Protein AF-E6TVF2-F1 (afdb_monomer)

Mean predicted aligned error: 10.97 Å

Secondary structure (DSSP, 8-state):
-PPPHHHHHHHHHIIIIITTGGGSSHHHHHHHHHHHHHHHHS--HHHHHHHHHHHIIIIIIIIIIHHHHHHHHHHHHHHHTT------HHHHHHHHHHTHHHHTTS-HHHHHHHHHHHHHHHT--SHHHHHHHHHHHHHHHHHHHHHHHHHHHHH--

Sequence (157 aa):
MTYTLTDIILLSLISNELIPQFFSGLLGSLLTIIITFFIYRSNKKEVRKEFIYSLIMNELYPKVYKPIIEEYQLYIDKSHSGVEYTINISALEKTISSNKAIIKFSSGLIESRINTLYSLCKTIDDNSDYNKKMKKILFELKSIQEEVTKQFKELSV

Foldseek 3Di:
DDDDPVNVVVVVVVPDPPLVVLLPDPNSVVVLVVVLVVQVVDPDPVSNVVSLVSLVVRPCVVQALVVLLVLLVVCVVCVVVVHDDDRPLVSLLCSCVVRVVSLVSDDPQLSVLSVVLNVLSVPDPDPVSCVVCVVVNSVSSVSNNVVSVVVVVVVVD

Organism: Evansella cellulosilytica (strain ATCC 21833 / DSM 2522 / FERM P-1141 / JCM 9156 / N-4) (NCBI:txid649639)

Solvent-accessible surface area (backbone atoms only — not comparable to full-atom values): 8971 Å² total; per-residue (Å²): 137,83,79,51,73,66,57,54,53,51,50,56,50,52,73,76,72,42,70,82,66,47,76,72,58,83,70,21,59,60,50,45,54,54,49,48,53,53,41,69,68,43,89,52,68,63,64,41,49,54,49,51,50,49,44,39,65,74,42,44,33,69,63,43,50,44,60,51,39,50,53,47,48,51,43,51,56,31,51,76,70,74,38,91,68,80,77,63,47,68,62,53,36,50,39,50,67,78,40,54,78,64,44,75,72,46,55,72,66,50,35,52,39,53,53,50,41,40,55,55,40,74,68,49,89,49,72,72,51,38,65,74,43,43,69,58,48,54,48,35,42,51,51,41,47,53,50,53,52,49,51,52,55,67,72,73,111

pLDDT: mean 78.36, std 20.38, range [34.16, 98.31]

Structure (mmCIF, N/CA/C/O backbone):
data_AF-E6TVF2-F1
#
_entry.id   AF-E6TVF2-F1
#
loop_
_atom_site.group_PDB
_atom_site.id
_atom_site.type_symbol
_atom_site.label_atom_id
_atom_site.label_alt_id
_atom_site.label_comp_id
_atom_site.label_asym_id
_atom_site.label_entity_id
_atom_site.label_seq_id
_atom_site.pdbx_PDB_ins_code
_atom_site.Cartn_x
_atom_site.Cartn_y
_atom_site.Cartn_z
_atom_site.occupancy
_atom_site.B_iso_or_equiv
_atom_site.auth_seq_id
_atom_site.auth_comp_id
_atom_site.auth_asym_id
_atom_site.auth_atom_id
_atom_site.pdbx_PDB_model_num
ATOM 1 N N . MET A 1 1 ? -31.068 8.026 27.084 1.00 38.34 1 MET A N 1
ATOM 2 C CA . MET A 1 1 ? -30.943 7.171 25.886 1.00 38.34 1 MET A CA 1
ATOM 3 C C . MET A 1 1 ? -30.997 5.733 26.386 1.00 38.34 1 MET A C 1
ATOM 5 O O . MET A 1 1 ? -30.051 5.299 27.028 1.00 38.34 1 MET A O 1
ATOM 9 N N . THR A 1 2 ? -32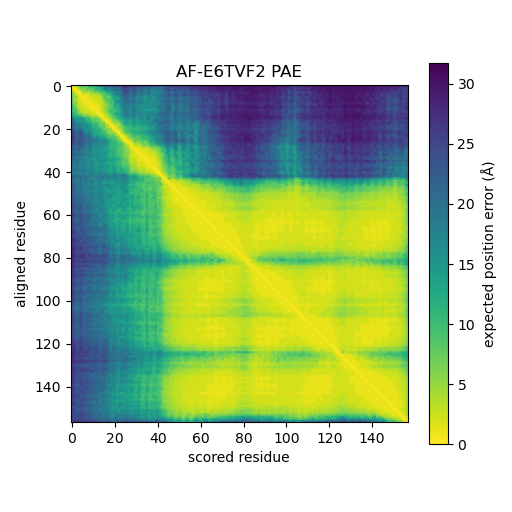.150 5.076 26.272 1.00 34.16 2 THR A N 1
ATOM 10 C CA . THR A 1 2 ? -32.386 3.718 26.787 1.00 34.16 2 THR A CA 1
ATOM 11 C C . THR A 1 2 ? -32.040 2.709 25.699 1.00 34.16 2 THR A C 1
ATOM 13 O O . THR A 1 2 ? -32.611 2.749 24.614 1.00 34.16 2 THR A O 1
ATOM 16 N N . TYR A 1 3 ? -31.064 1.848 25.975 1.00 36.22 3 TYR A N 1
ATOM 17 C CA . TYR A 1 3 ? -30.690 0.751 25.087 1.00 36.22 3 TYR A CA 1
ATOM 18 C C . TYR A 1 3 ? -31.742 -0.353 25.178 1.00 36.22 3 TYR A C 1
ATOM 20 O O . TYR A 1 3 ? -32.240 -0.651 26.265 1.00 36.22 3 TYR A O 1
ATOM 28 N N . THR A 1 4 ? -32.097 -0.939 24.039 1.00 44.22 4 THR A N 1
ATOM 29 C CA . THR A 1 4 ? -33.025 -2.070 23.996 1.00 44.22 4 THR A CA 1
ATOM 30 C C . THR A 1 4 ? -32.315 -3.338 24.475 1.00 44.22 4 THR A C 1
ATOM 32 O O . THR A 1 4 ? -31.097 -3.464 24.359 1.00 44.22 4 THR A O 1
ATOM 35 N N . LEU A 1 5 ? -33.060 -4.303 25.018 1.00 34.56 5 LEU A N 1
ATOM 36 C CA . LEU A 1 5 ? -32.505 -5.587 25.470 1.00 34.56 5 LEU A CA 1
ATOM 37 C C . LEU A 1 5 ? -31.754 -6.313 24.333 1.00 34.56 5 LEU A C 1
ATOM 39 O O . LEU A 1 5 ? -30.737 -6.960 24.560 1.00 34.56 5 LEU A O 1
ATOM 43 N N . THR A 1 6 ? -32.208 -6.115 23.095 1.00 43.81 6 THR A N 1
ATOM 44 C CA . THR A 1 6 ? -31.540 -6.538 21.860 1.00 43.81 6 THR A CA 1
ATOM 45 C C . THR A 1 6 ? -30.172 -5.890 21.656 1.00 43.81 6 THR A C 1
ATOM 47 O O . THR A 1 6 ? -29.243 -6.589 21.267 1.00 43.81 6 THR A O 1
ATOM 50 N N . ASP A 1 7 ? -30.001 -4.604 21.979 1.00 39.53 7 ASP A N 1
ATOM 51 C CA . ASP A 1 7 ? -28.695 -3.933 21.895 1.00 39.53 7 ASP A CA 1
ATOM 52 C C . ASP A 1 7 ? -27.703 -4.525 22.904 1.00 39.53 7 ASP A C 1
ATOM 54 O O . ASP A 1 7 ? -26.525 -4.695 22.596 1.00 39.53 7 ASP A O 1
ATOM 58 N N . ILE A 1 8 ? -28.183 -4.877 24.102 1.00 43.41 8 ILE A N 1
ATOM 59 C CA . ILE A 1 8 ? -27.369 -5.451 25.183 1.00 43.41 8 ILE A CA 1
ATOM 60 C C . ILE A 1 8 ? -26.929 -6.881 24.840 1.00 43.41 8 ILE A C 1
ATOM 62 O O . ILE A 1 8 ? -25.759 -7.211 25.017 1.00 43.41 8 ILE A O 1
ATOM 66 N N . ILE A 1 9 ? -27.835 -7.701 24.299 1.00 44.50 9 ILE A N 1
ATOM 67 C CA . ILE A 1 9 ? -27.542 -9.079 23.868 1.00 44.50 9 ILE A CA 1
ATOM 68 C C . ILE A 1 9 ? -26.587 -9.084 22.663 1.00 44.50 9 ILE A C 1
ATOM 70 O O . ILE A 1 9 ? -25.658 -9.888 22.603 1.00 44.50 9 ILE A O 1
ATOM 74 N N . LEU A 1 10 ? -26.760 -8.151 21.722 1.00 47.16 10 LEU A N 1
ATOM 75 C CA . LEU A 1 10 ? -25.859 -8.002 20.579 1.00 47.16 10 LEU A CA 1
ATOM 76 C C . LEU A 1 10 ? -24.455 -7.566 21.029 1.00 47.16 10 LEU A C 1
ATOM 78 O O . LEU A 1 10 ? -23.457 -8.106 20.559 1.00 47.16 10 LEU A O 1
ATOM 82 N N . LEU A 1 11 ? -24.369 -6.638 21.988 1.00 42.75 11 LEU A N 1
ATOM 83 C CA . LEU A 1 11 ? -23.107 -6.202 22.592 1.00 42.75 11 LEU A CA 1
ATOM 84 C C . LEU A 1 11 ? -22.407 -7.322 23.375 1.00 42.75 11 LEU A C 1
ATOM 86 O O . LEU A 1 11 ? -21.183 -7.411 23.296 1.00 42.75 11 LEU A O 1
ATOM 90 N N . SER A 1 12 ? -23.148 -8.179 24.090 1.00 43.97 12 SER A N 1
ATOM 91 C CA . SER A 1 12 ? -22.564 -9.312 24.824 1.00 43.97 12 SER A CA 1
ATOM 92 C C . SER A 1 12 ? -22.089 -10.434 23.901 1.00 43.97 12 SER A C 1
ATOM 94 O O . SER A 1 12 ? -21.109 -11.104 24.208 1.00 43.97 12 SER A O 1
ATOM 96 N N . LEU A 1 13 ? -22.756 -10.626 22.757 1.00 45.47 13 LEU A N 1
ATOM 97 C CA . LEU A 1 13 ? -22.314 -11.557 21.716 1.00 45.47 13 LEU A CA 1
ATOM 98 C C . LEU A 1 13 ? -21.018 -11.066 21.050 1.00 45.47 13 LEU A C 1
ATOM 100 O O . LEU A 1 13 ? -20.098 -11.849 20.837 1.00 45.47 13 LEU A O 1
ATOM 104 N N . ILE A 1 14 ? -20.905 -9.762 20.784 1.00 50.25 14 ILE A N 1
ATOM 105 C CA . ILE A 1 14 ? -19.708 -9.167 20.170 1.00 50.25 14 ILE A CA 1
ATOM 106 C C . ILE A 1 14 ? -18.497 -9.200 21.119 1.00 50.25 14 ILE A C 1
ATOM 108 O O . ILE A 1 14 ? -17.378 -9.376 20.647 1.00 50.25 14 ILE A O 1
ATOM 112 N N . SER A 1 15 ? -18.683 -9.041 22.435 1.00 48.09 15 SER A N 1
ATOM 113 C CA . SER A 1 15 ? -17.561 -8.771 23.345 1.00 48.09 15 SER A CA 1
ATOM 114 C C . SER A 1 15 ? -16.737 -9.982 23.780 1.00 48.09 15 SER A C 1
ATOM 116 O O . SER A 1 15 ? -15.588 -9.777 24.151 1.00 48.09 15 SER A O 1
ATOM 118 N N . ASN A 1 16 ? -17.273 -11.210 23.760 1.00 43.09 16 ASN A N 1
ATOM 119 C CA . ASN A 1 16 ? -16.591 -12.327 24.437 1.00 43.09 16 ASN A CA 1
ATOM 120 C C . ASN A 1 16 ? -16.107 -13.480 23.547 1.00 43.09 16 ASN A C 1
ATOM 122 O O . ASN A 1 16 ? -15.171 -14.154 23.960 1.00 43.09 16 ASN A O 1
ATOM 126 N N . GLU A 1 17 ? -16.650 -13.707 22.344 1.00 44.84 17 GLU A N 1
ATOM 127 C CA . GLU A 1 17 ? -16.232 -14.880 21.538 1.00 44.84 17 GLU A CA 1
ATOM 128 C C . GLU A 1 17 ? -16.183 -14.667 20.014 1.00 44.84 17 GLU A C 1
ATOM 130 O O . GLU A 1 17 ? -15.568 -15.457 19.299 1.00 44.84 17 GLU A O 1
ATOM 135 N N . LEU A 1 18 ? -16.787 -13.598 19.486 1.00 45.31 18 LEU A N 1
ATOM 136 C CA . LEU A 1 18 ? -17.073 -13.499 18.050 1.00 45.31 18 LEU A CA 1
ATOM 137 C C . LEU A 1 18 ? -16.051 -12.693 17.231 1.00 45.31 18 LEU A C 1
ATOM 139 O O . LEU A 1 18 ? -15.844 -12.996 16.056 1.00 45.31 18 LEU A O 1
ATOM 143 N N . ILE A 1 19 ? -15.364 -11.711 17.828 1.00 46.69 19 ILE A N 1
ATOM 144 C CA . ILE A 1 19 ? -14.366 -10.888 17.113 1.00 46.69 19 ILE A CA 1
ATOM 145 C C . ILE A 1 19 ? -13.260 -11.745 16.463 1.00 46.69 19 ILE A C 1
ATOM 147 O O . ILE A 1 19 ? -12.952 -11.495 15.300 1.00 46.69 19 ILE A O 1
ATOM 151 N N . PRO A 1 20 ? -12.700 -12.789 17.110 1.00 46.31 20 PRO A N 1
ATOM 152 C CA . PRO A 1 20 ? -11.670 -13.618 16.480 1.00 46.31 20 PRO A CA 1
ATOM 153 C C . PRO A 1 20 ? -12.199 -14.508 15.342 1.00 46.31 20 PRO A C 1
ATOM 155 O O . PRO A 1 20 ? -11.453 -14.824 14.419 1.00 46.31 20 PRO A O 1
ATOM 158 N N . GLN A 1 21 ? -13.473 -14.918 15.383 1.00 45.56 21 GLN A N 1
ATOM 159 C CA . GLN A 1 21 ? -14.039 -15.895 14.440 1.00 45.56 21 GLN A CA 1
ATOM 160 C C . GLN A 1 21 ? -14.507 -15.277 13.112 1.00 45.56 21 GLN A C 1
ATOM 162 O O . GLN A 1 21 ? -14.593 -15.979 12.103 1.00 45.56 21 GLN A O 1
ATOM 167 N N . PHE A 1 22 ? -14.764 -13.966 13.070 1.00 48.41 22 PHE A N 1
ATOM 168 C CA . PHE A 1 22 ? -15.312 -13.304 11.880 1.00 48.41 22 PHE A CA 1
ATOM 169 C C . PHE A 1 22 ? -14.319 -13.074 10.730 1.00 48.41 22 PHE A C 1
ATOM 171 O O . PHE A 1 22 ? -14.745 -12.785 9.612 1.00 48.41 22 PHE A O 1
ATOM 178 N N . PHE A 1 23 ? -13.015 -13.241 10.958 1.00 50.47 23 PHE A N 1
ATOM 179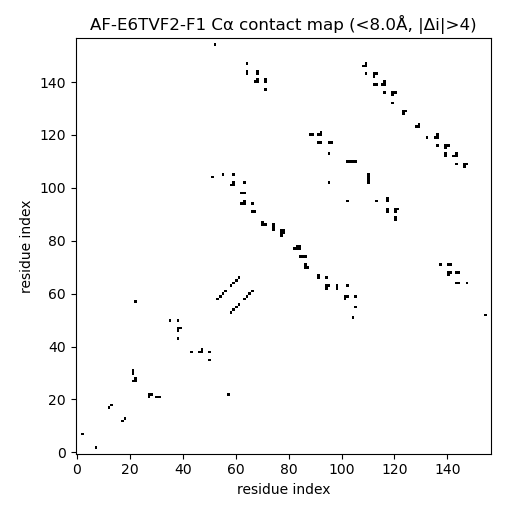 C CA . PHE A 1 23 ? -11.977 -12.912 9.970 1.00 50.47 23 PHE A CA 1
ATOM 180 C C . PHE A 1 23 ? -11.619 -14.051 8.994 1.00 50.47 23 PHE A C 1
ATOM 182 O O . PHE A 1 23 ? -10.634 -13.947 8.264 1.00 50.47 23 PHE A O 1
ATOM 189 N N . SER A 1 24 ? -12.413 -15.127 8.912 1.00 42.44 24 SER A N 1
ATOM 190 C CA . SER A 1 24 ? -12.177 -16.207 7.938 1.00 42.44 24 SER A CA 1
ATOM 191 C C . SER A 1 24 ? -13.132 -16.140 6.731 1.00 42.44 24 SER A C 1
ATOM 193 O O . SER A 1 24 ? -14.290 -16.542 6.781 1.00 42.44 24 SER A O 1
ATOM 195 N N . GLY A 1 25 ? -12.623 -15.639 5.599 1.00 47.34 25 GLY A N 1
ATOM 196 C CA . GLY A 1 25 ? -13.253 -15.770 4.275 1.00 47.34 25 GLY A CA 1
ATOM 197 C C . GLY A 1 25 ? -14.025 -14.550 3.745 1.00 47.34 25 GLY A C 1
ATOM 198 O O . GLY A 1 25 ? -14.194 -13.534 4.411 1.00 47.34 25 GLY A O 1
ATOM 199 N N . LEU A 1 26 ? -14.492 -14.657 2.492 1.00 42.91 26 LEU A N 1
ATOM 200 C CA . LEU A 1 26 ? -15.135 -13.591 1.694 1.00 42.91 26 LEU A CA 1
ATOM 201 C C . LEU A 1 26 ? -16.386 -12.981 2.368 1.00 42.91 26 LEU A C 1
ATOM 203 O O . LEU A 1 26 ? -16.630 -11.779 2.241 1.00 42.91 26 LEU A O 1
ATOM 207 N N . LEU A 1 27 ? -17.117 -13.784 3.153 1.00 42.03 27 LEU A N 1
ATOM 208 C CA . LEU A 1 27 ? -18.250 -13.358 3.990 1.00 42.03 27 LEU A CA 1
ATOM 209 C C . LEU A 1 27 ? -17.830 -12.469 5.175 1.00 42.03 27 LEU A C 1
ATOM 211 O O . LEU A 1 27 ? -18.622 -11.644 5.628 1.00 42.03 27 LEU A O 1
ATOM 215 N N . GLY A 1 28 ? -16.574 -12.567 5.621 1.00 48.59 28 GLY A N 1
ATOM 216 C CA . GLY A 1 28 ? -16.005 -11.736 6.679 1.00 48.59 28 GLY A CA 1
ATOM 217 C C . GLY A 1 28 ? -15.923 -10.263 6.290 1.00 48.59 28 GLY A C 1
ATOM 218 O O . GLY A 1 28 ? -16.147 -9.408 7.133 1.00 48.59 28 GLY A O 1
ATOM 219 N N . SER A 1 29 ? -15.717 -9.926 5.013 1.00 52.03 29 SER A N 1
ATOM 220 C CA . SER A 1 29 ? -15.567 -8.526 4.572 1.00 52.03 29 SER A CA 1
ATOM 221 C C . SER A 1 29 ? -16.850 -7.688 4.717 1.00 52.03 29 SER A C 1
ATOM 223 O O . SER A 1 29 ? -16.803 -6.552 5.189 1.00 52.03 29 SER A O 1
ATOM 225 N N . LEU A 1 30 ? -18.012 -8.257 4.377 1.00 47.31 30 LEU A N 1
ATOM 226 C CA . LEU A 1 30 ? -19.314 -7.583 4.464 1.00 47.31 30 LEU A CA 1
ATOM 227 C C . LEU A 1 30 ? -19.808 -7.510 5.913 1.00 47.31 30 LEU A C 1
ATOM 229 O O . LEU A 1 30 ? -20.329 -6.483 6.348 1.00 47.31 30 LEU A O 1
ATOM 233 N N . LEU A 1 31 ? -19.576 -8.579 6.679 1.00 53.09 31 LEU A N 1
ATOM 234 C CA . LEU A 1 31 ? -19.877 -8.608 8.104 1.00 53.09 31 LEU A CA 1
ATOM 235 C C . LEU A 1 31 ? -18.973 -7.657 8.892 1.00 53.09 31 LEU A C 1
ATOM 237 O O . LEU A 1 31 ? -19.455 -6.973 9.788 1.00 53.09 31 LEU A O 1
ATOM 241 N N . THR A 1 32 ? -17.699 -7.543 8.503 1.00 55.41 32 THR A N 1
ATOM 242 C CA . THR A 1 32 ? -16.767 -6.556 9.056 1.00 55.41 32 THR A CA 1
ATOM 243 C C . THR A 1 32 ? -17.325 -5.163 8.830 1.00 55.41 32 THR A C 1
ATOM 245 O O . THR A 1 32 ? -17.458 -4.441 9.798 1.00 55.41 32 THR A O 1
ATOM 248 N N . ILE A 1 33 ? -17.780 -4.802 7.624 1.00 58.22 33 ILE A N 1
ATOM 249 C CA . ILE A 1 33 ? -18.391 -3.483 7.361 1.00 58.22 33 ILE A CA 1
ATOM 250 C C . ILE A 1 33 ? -19.609 -3.213 8.267 1.00 58.22 33 ILE A C 1
ATOM 252 O O . ILE A 1 33 ? -19.743 -2.106 8.796 1.00 58.22 33 ILE A O 1
ATOM 256 N N . ILE A 1 34 ? -20.478 -4.209 8.479 1.00 59.41 34 ILE A N 1
ATOM 257 C CA . ILE A 1 34 ? -21.657 -4.092 9.356 1.00 59.41 34 ILE A CA 1
ATOM 258 C C . ILE A 1 34 ? -21.226 -3.906 10.817 1.00 59.41 34 ILE A C 1
ATOM 260 O O . ILE A 1 34 ? -21.681 -2.979 11.487 1.00 59.41 34 ILE A O 1
ATOM 264 N N . ILE A 1 35 ? -20.306 -4.737 11.302 1.00 61.44 35 ILE A N 1
ATOM 265 C CA . ILE A 1 35 ? -19.762 -4.659 12.661 1.00 61.44 35 ILE A CA 1
ATOM 266 C C . ILE A 1 35 ? -19.025 -3.330 12.865 1.00 61.44 35 ILE A C 1
ATOM 268 O O . ILE A 1 35 ? -19.233 -2.671 13.883 1.00 61.44 35 ILE A O 1
ATOM 272 N N . THR A 1 36 ? -18.260 -2.863 11.874 1.00 57.66 36 THR A N 1
ATOM 273 C CA . THR A 1 36 ? -17.596 -1.558 11.896 1.00 57.66 36 THR A CA 1
ATOM 274 C C . THR A 1 36 ? -18.606 -0.431 12.047 1.00 57.66 36 THR A C 1
ATOM 276 O O . THR A 1 36 ? -18.393 0.477 12.847 1.00 57.66 36 THR A O 1
ATOM 279 N N . PHE A 1 37 ? -19.725 -0.482 11.317 1.00 61.44 37 PHE A N 1
ATOM 280 C CA . PHE A 1 37 ? -20.783 0.521 11.420 1.00 61.44 37 PHE A CA 1
ATOM 281 C C . PHE A 1 37 ? -21.404 0.545 12.826 1.00 61.44 37 PHE A C 1
ATOM 283 O O . PHE A 1 37 ? -21.598 1.620 13.398 1.00 61.44 37 PHE A O 1
ATOM 290 N N . PHE A 1 38 ? -21.647 -0.623 13.430 1.00 61.25 38 PHE A N 1
ATOM 291 C CA . PHE A 1 38 ? -22.184 -0.734 14.792 1.00 61.25 38 PHE A CA 1
ATOM 292 C C . PHE A 1 38 ? -21.188 -0.297 15.878 1.00 61.25 38 PHE A C 1
ATOM 294 O O . PHE A 1 38 ? -21.561 0.437 16.798 1.00 61.25 38 PHE A O 1
ATOM 301 N N . ILE A 1 39 ? -19.913 -0.674 15.765 1.00 60.09 39 ILE A N 1
ATOM 302 C CA . ILE A 1 39 ? -18.856 -0.286 16.712 1.00 60.09 39 ILE A CA 1
ATOM 303 C C . ILE A 1 39 ? -18.555 1.212 16.610 1.00 60.09 39 ILE A C 1
ATOM 305 O O . ILE A 1 39 ? -18.422 1.892 17.631 1.00 60.09 39 ILE A O 1
ATOM 309 N N . TYR A 1 40 ? -18.531 1.764 15.395 1.00 58.75 40 TYR A N 1
ATOM 310 C CA . TYR A 1 40 ? -18.388 3.203 15.183 1.00 58.75 40 TYR A CA 1
ATOM 311 C C . TYR A 1 40 ? -19.608 3.987 15.687 1.00 58.75 40 TYR A C 1
ATOM 313 O O . TYR A 1 40 ? -19.466 5.123 16.132 1.00 58.75 40 TYR A O 1
ATOM 321 N N . ARG A 1 41 ? -20.804 3.387 15.700 1.00 60.56 41 ARG A N 1
ATOM 322 C CA . ARG A 1 41 ? -22.001 3.976 16.323 1.00 60.56 41 ARG A CA 1
ATOM 323 C C . ARG A 1 41 ? -21.973 3.893 17.855 1.00 60.56 41 ARG A C 1
ATOM 325 O O . ARG A 1 41 ? -22.540 4.758 18.517 1.00 60.56 41 ARG A O 1
ATOM 332 N N . SER A 1 42 ? -21.280 2.915 18.439 1.00 58.03 42 SER A N 1
ATOM 333 C CA . SER A 1 42 ? -21.072 2.837 19.890 1.00 58.03 42 SER A CA 1
ATOM 334 C C . SER A 1 42 ? -20.094 3.910 20.385 1.00 58.03 42 SER A C 1
ATOM 336 O O . SER A 1 42 ? -19.001 4.065 19.850 1.00 58.03 42 SER A O 1
ATOM 338 N N . ASN A 1 43 ? -20.446 4.640 21.450 1.00 58.09 43 ASN A N 1
ATOM 339 C CA . ASN A 1 43 ? -19.604 5.681 22.076 1.00 58.09 43 ASN A CA 1
ATOM 340 C C . ASN A 1 43 ? -18.454 5.126 22.948 1.00 58.09 43 ASN A C 1
ATOM 342 O O . ASN A 1 43 ? -17.786 5.880 23.657 1.00 58.09 43 ASN A O 1
ATOM 346 N N . LYS A 1 44 ? -18.199 3.813 22.911 1.00 66.12 44 LYS A N 1
ATOM 347 C CA . LYS A 1 44 ? -17.121 3.179 23.678 1.00 66.12 44 LYS A CA 1
ATOM 348 C C . LYS A 1 44 ? -15.794 3.310 22.930 1.00 66.12 44 LYS A C 1
ATOM 350 O O . LYS A 1 44 ? -15.526 2.568 21.989 1.00 66.12 44 LYS A O 1
ATOM 355 N N . LYS A 1 45 ? -14.962 4.264 23.360 1.00 66.75 45 LYS A N 1
ATOM 356 C CA . LYS A 1 45 ? -13.643 4.535 22.759 1.00 66.75 45 LYS A CA 1
ATOM 357 C C . LYS A 1 45 ? -12.723 3.306 22.741 1.00 66.75 45 LYS A C 1
ATOM 359 O O . LYS A 1 45 ? -11.979 3.151 21.782 1.00 66.75 45 LYS A O 1
ATOM 364 N N . GLU A 1 46 ? -12.791 2.441 23.751 1.00 66.81 46 GLU A N 1
ATOM 365 C CA . GLU A 1 46 ? -11.939 1.243 23.852 1.00 66.81 46 GLU A CA 1
ATOM 366 C C . GLU A 1 46 ? -12.299 0.171 22.820 1.00 66.81 46 GLU A C 1
ATOM 368 O O . GLU A 1 46 ? -11.436 -0.241 22.054 1.00 66.81 46 GLU A O 1
ATOM 373 N N . VAL A 1 47 ? -13.587 -0.159 22.679 1.00 67.81 47 VAL A N 1
ATOM 374 C CA . VAL A 1 47 ? -14.075 -1.122 21.671 1.00 67.81 47 VAL A CA 1
ATOM 375 C C . VAL A 1 47 ? -13.701 -0.683 20.250 1.00 67.81 47 VAL A C 1
ATOM 377 O O . VAL A 1 47 ? -13.348 -1.503 19.407 1.00 67.81 47 VAL A O 1
ATOM 380 N N . ARG A 1 48 ? -13.723 0.630 19.973 1.00 67.75 48 ARG A N 1
ATOM 381 C CA . ARG A 1 48 ? -13.261 1.164 18.682 1.00 67.75 48 ARG A CA 1
ATOM 382 C C . ARG A 1 48 ? -11.763 0.953 18.468 1.00 67.75 48 ARG A C 1
ATOM 384 O O . ARG A 1 48 ? -11.371 0.641 17.350 1.00 67.75 48 ARG A O 1
ATOM 391 N N . LYS A 1 49 ? -10.933 1.138 19.500 1.00 71.38 49 LYS A N 1
ATOM 392 C CA . LYS A 1 49 ? -9.480 0.932 19.401 1.00 71.38 49 LYS A CA 1
ATOM 393 C C . LYS A 1 49 ? -9.141 -0.535 19.143 1.00 71.38 49 LYS A C 1
ATOM 395 O O . LYS A 1 49 ? -8.379 -0.802 18.222 1.00 71.38 49 LYS A O 1
ATOM 400 N N . GLU A 1 50 ? -9.740 -1.461 19.889 1.00 71.19 50 GLU A N 1
ATOM 401 C CA . GLU A 1 50 ? -9.539 -2.906 19.696 1.00 71.19 50 GLU A CA 1
ATOM 402 C C . GLU A 1 50 ? -9.991 -3.365 18.310 1.00 71.19 50 GLU A C 1
ATOM 404 O O . GLU A 1 50 ? -9.277 -4.096 17.625 1.00 71.19 50 GLU A O 1
ATOM 409 N N . PHE A 1 51 ? -11.145 -2.873 17.854 1.00 75.81 51 PHE A N 1
ATOM 410 C CA . PHE A 1 51 ? -11.635 -3.158 16.515 1.00 75.81 51 PHE A CA 1
ATOM 411 C C . PHE A 1 51 ? -10.685 -2.643 15.426 1.00 75.81 51 PHE A C 1
ATOM 413 O O . PHE A 1 51 ? -10.334 -3.390 14.516 1.00 75.81 51 PHE A O 1
ATOM 420 N N . ILE A 1 52 ? -10.239 -1.384 15.521 1.00 76.38 52 ILE A N 1
ATOM 421 C CA . ILE A 1 52 ? -9.292 -0.797 14.561 1.00 76.38 52 ILE A CA 1
ATOM 422 C C . ILE A 1 52 ? -7.972 -1.570 14.575 1.00 76.38 52 ILE A C 1
ATOM 424 O O . ILE A 1 52 ? -7.440 -1.863 13.510 1.00 76.38 52 ILE A O 1
ATOM 428 N N . TYR A 1 53 ? -7.461 -1.945 15.749 1.00 79.56 53 TYR A N 1
ATOM 429 C CA . TYR A 1 53 ? -6.255 -2.762 15.862 1.00 79.56 53 TYR A CA 1
ATOM 430 C C . TYR A 1 53 ? -6.425 -4.125 15.183 1.00 79.56 53 TYR A C 1
ATOM 432 O O . TYR A 1 53 ? -5.588 -4.521 14.373 1.00 79.56 53 TYR A O 1
ATOM 440 N N . SER A 1 54 ? -7.536 -4.815 15.457 1.00 79.06 54 SER A N 1
ATOM 441 C CA . SER A 1 54 ? -7.864 -6.101 14.839 1.00 79.06 54 SER A CA 1
ATOM 442 C C . SER A 1 54 ? -7.964 -5.985 13.317 1.00 79.06 54 SER A C 1
ATOM 444 O O . SER A 1 54 ? -7.364 -6.774 12.593 1.00 79.06 54 SER A O 1
ATOM 446 N N . LEU A 1 55 ? -8.637 -4.945 12.821 1.00 83.56 55 LEU A N 1
ATOM 447 C CA . LEU A 1 55 ? -8.729 -4.651 11.396 1.00 83.56 55 LEU A CA 1
ATOM 448 C C . LEU A 1 55 ? -7.353 -4.342 10.788 1.00 83.56 55 LEU A C 1
ATOM 450 O O . LEU A 1 55 ? -7.047 -4.792 9.685 1.00 83.56 55 LEU A O 1
ATOM 454 N N . ILE A 1 56 ? -6.500 -3.600 11.496 1.00 85.06 56 ILE A N 1
ATOM 455 C CA . ILE A 1 56 ? -5.143 -3.317 11.032 1.00 85.06 56 ILE A CA 1
ATOM 456 C C . ILE A 1 56 ? -4.352 -4.617 10.886 1.00 85.06 56 ILE A C 1
ATOM 458 O O . ILE A 1 56 ? -3.778 -4.858 9.828 1.00 85.06 56 ILE A O 1
ATOM 462 N N . MET A 1 57 ? -4.349 -5.463 11.913 1.00 83.12 57 MET A N 1
ATOM 463 C CA . MET A 1 57 ? -3.532 -6.676 11.945 1.00 83.12 57 MET A CA 1
ATOM 464 C C . MET A 1 57 ? -4.036 -7.777 11.010 1.00 83.12 57 MET A C 1
ATOM 466 O O . MET A 1 57 ? -3.236 -8.416 10.331 1.00 83.12 57 MET A O 1
ATOM 470 N N . ASN A 1 58 ? -5.351 -7.988 10.949 1.00 83.75 58 ASN A N 1
ATOM 471 C CA . ASN A 1 58 ? -5.937 -9.125 10.236 1.00 83.75 58 ASN A CA 1
ATOM 472 C C . ASN A 1 58 ? -6.301 -8.801 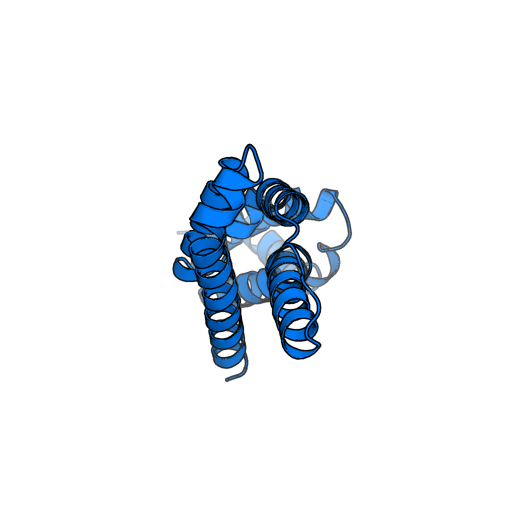8.784 1.00 83.75 58 ASN A C 1
ATOM 474 O O . ASN A 1 58 ? -6.367 -9.699 7.947 1.00 83.75 58 ASN A O 1
ATOM 478 N N . GLU A 1 59 ? -6.527 -7.523 8.468 1.00 87.06 59 GLU A N 1
ATOM 479 C CA . GLU A 1 59 ? -7.021 -7.103 7.157 1.00 87.06 59 GLU A CA 1
ATOM 480 C C . GLU A 1 59 ? -6.041 -6.149 6.467 1.00 87.06 59 GLU A C 1
ATOM 482 O O . GLU A 1 59 ? -5.441 -6.521 5.458 1.00 87.06 59 GLU A O 1
ATOM 487 N N . LEU A 1 60 ? -5.830 -4.941 7.002 1.00 89.88 60 LEU A N 1
ATOM 488 C CA . LEU A 1 60 ? -5.025 -3.914 6.321 1.00 89.88 60 LEU A CA 1
ATOM 489 C C . LEU A 1 60 ? -3.570 -4.332 6.135 1.00 89.88 60 LEU A C 1
ATOM 491 O O . LEU A 1 60 ? -3.028 -4.163 5.044 1.00 89.88 60 LEU A O 1
ATOM 495 N N . TYR A 1 61 ? -2.934 -4.882 7.168 1.00 90.06 61 TYR A N 1
ATOM 496 C CA . TYR A 1 61 ? -1.536 -5.275 7.092 1.00 90.06 61 TYR A CA 1
ATOM 497 C C . TYR A 1 61 ? -1.305 -6.3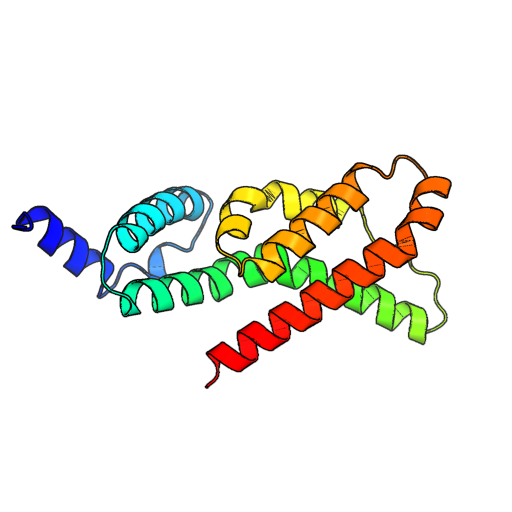58 6.034 1.00 90.06 61 TYR A C 1
ATOM 499 O O . TYR A 1 61 ? -0.601 -6.073 5.068 1.00 90.06 61 TYR A O 1
ATOM 507 N N . PRO A 1 62 ? -1.908 -7.558 6.122 1.00 92.12 62 PRO A N 1
ATOM 508 C CA . PRO A 1 62 ? -1.626 -8.617 5.161 1.00 92.12 62 PRO A CA 1
ATOM 509 C C . PRO A 1 62 ? -2.138 -8.309 3.749 1.00 92.12 62 PRO A C 1
ATOM 511 O O . PRO A 1 62 ? -1.507 -8.737 2.786 1.00 92.12 62 PRO A O 1
ATOM 514 N N . LYS A 1 63 ? -3.260 -7.588 3.601 1.00 94.25 63 LYS A N 1
ATOM 515 C CA . LYS A 1 63 ? -3.904 -7.388 2.289 1.00 94.25 63 LYS A CA 1
ATOM 516 C C . LYS A 1 63 ? -3.477 -6.112 1.573 1.00 94.25 63 LYS A C 1
ATOM 518 O O . LYS A 1 63 ? -3.653 -6.035 0.361 1.00 94.25 63 LYS A O 1
ATOM 523 N N . VAL A 1 64 ? -2.958 -5.115 2.293 1.00 95.56 64 VAL A N 1
ATOM 524 C CA . VAL A 1 64 ? -2.623 -3.800 1.722 1.00 95.56 64 VAL A CA 1
ATOM 525 C C . VAL A 1 64 ? -1.206 -3.380 2.072 1.00 95.56 64 VAL A C 1
ATOM 527 O O . VAL A 1 64 ? -0.398 -3.184 1.169 1.00 95.56 64 VAL A O 1
ATOM 530 N N . TYR A 1 65 ? -0.877 -3.242 3.359 1.00 96.00 65 TYR A N 1
ATOM 531 C CA . TYR A 1 65 ? 0.407 -2.659 3.754 1.00 96.00 65 TYR A CA 1
ATOM 532 C C . TYR A 1 65 ? 1.575 -3.561 3.381 1.00 96.00 65 TYR A C 1
ATOM 534 O O . TYR A 1 65 ? 2.546 -3.086 2.806 1.00 96.00 65 TYR A O 1
ATOM 542 N N . LYS A 1 66 ? 1.471 -4.860 3.668 1.00 94.56 66 LYS A N 1
ATOM 543 C CA . LYS A 1 66 ? 2.524 -5.834 3.399 1.00 94.56 66 LYS A CA 1
ATOM 544 C C . LYS A 1 66 ? 2.862 -5.904 1.903 1.00 94.56 66 LYS A C 1
ATOM 546 O O . LYS A 1 66 ? 4.023 -5.659 1.604 1.00 94.56 66 LYS A O 1
ATOM 551 N N . PRO A 1 67 ? 1.914 -6.099 0.963 1.00 97.44 67 PRO A N 1
ATOM 552 C CA . PRO A 1 67 ? 2.240 -6.086 -0.466 1.00 97.44 67 PRO A CA 1
ATOM 553 C C . PRO A 1 67 ? 2.900 -4.783 -0.944 1.00 97.44 67 PRO A C 1
ATOM 555 O O . PRO A 1 67 ? 3.826 -4.820 -1.747 1.00 97.44 67 PRO A O 1
ATOM 558 N N . ILE A 1 68 ? 2.457 -3.624 -0.436 1.00 97.69 68 ILE A N 1
ATOM 559 C CA . ILE A 1 68 ? 3.048 -2.321 -0.783 1.00 97.69 68 ILE A CA 1
ATOM 560 C C . ILE A 1 68 ? 4.487 -2.209 -0.251 1.00 97.69 68 ILE A C 1
ATOM 562 O O . ILE A 1 68 ? 5.386 -1.766 -0.966 1.00 97.69 68 ILE A O 1
ATOM 566 N N . ILE A 1 69 ? 4.711 -2.612 1.002 1.00 97.38 69 ILE A N 1
ATOM 567 C CA . ILE A 1 69 ? 6.022 -2.559 1.661 1.00 97.38 69 ILE A CA 1
ATOM 568 C C . ILE A 1 69 ? 6.989 -3.572 1.040 1.00 97.38 69 ILE A C 1
ATOM 570 O O . ILE A 1 69 ? 8.152 -3.241 0.831 1.00 97.38 69 ILE A O 1
ATOM 574 N N . GLU A 1 70 ? 6.529 -4.781 0.719 1.00 96.56 70 GLU A N 1
ATOM 575 C CA . GLU A 1 70 ? 7.339 -5.818 0.069 1.00 96.56 70 GLU A CA 1
ATOM 576 C C . GLU A 1 70 ? 7.801 -5.379 -1.320 1.00 96.56 70 GLU A C 1
ATOM 578 O O . GLU A 1 70 ? 8.965 -5.571 -1.655 1.00 96.56 70 GLU A O 1
ATOM 583 N N . GLU A 1 71 ? 6.940 -4.720 -2.098 1.00 97.06 71 GLU A N 1
ATOM 584 C CA . GLU A 1 71 ? 7.320 -4.174 -3.403 1.00 97.06 71 GLU A CA 1
ATOM 585 C C . GLU A 1 71 ? 8.415 -3.099 -3.277 1.00 97.06 71 GLU A C 1
ATOM 587 O O . GLU A 1 71 ? 9.379 -3.076 -4.046 1.00 97.06 71 GLU A O 1
ATOM 592 N N . TYR A 1 72 ? 8.307 -2.227 -2.269 1.00 96.38 72 TYR A N 1
ATOM 593 C CA . TYR A 1 72 ? 9.336 -1.227 -1.985 1.00 96.38 72 TYR A CA 1
ATOM 594 C C . TYR A 1 72 ? 10.654 -1.861 -1.527 1.00 96.38 72 TYR A C 1
ATOM 596 O O . TYR A 1 72 ? 11.725 -1.474 -1.998 1.00 96.38 72 TYR A O 1
ATOM 604 N N . GLN A 1 73 ? 10.583 -2.858 -0.644 1.00 94.56 73 GLN A N 1
ATOM 605 C CA . GLN A 1 73 ? 11.759 -3.572 -0.162 1.00 94.56 73 GLN A CA 1
ATOM 606 C C . GLN A 1 73 ? 12.453 -4.324 -1.299 1.00 94.56 73 GLN A C 1
ATOM 608 O O . GLN A 1 73 ? 13.672 -4.257 -1.423 1.00 94.56 73 GLN A O 1
ATOM 613 N N . LEU A 1 74 ? 11.685 -4.952 -2.190 1.00 94.94 74 LEU A N 1
ATOM 614 C CA . LEU A 1 74 ? 12.218 -5.636 -3.361 1.00 94.94 74 LEU A CA 1
ATOM 615 C C . LEU A 1 74 ? 12.974 -4.668 -4.282 1.00 94.94 74 LEU A C 1
ATOM 617 O O . LEU A 1 74 ? 14.075 -4.988 -4.731 1.00 94.94 74 LEU A O 1
ATOM 621 N N . TYR A 1 75 ? 12.442 -3.459 -4.502 1.00 93.44 75 TYR A N 1
ATOM 622 C CA . TYR A 1 75 ? 13.162 -2.409 -5.227 1.00 93.44 75 TYR A CA 1
ATOM 623 C C . TYR A 1 75 ? 14.477 -2.023 -4.534 1.00 93.44 75 TYR A C 1
ATOM 625 O O . TYR A 1 75 ? 15.512 -1.919 -5.200 1.00 93.44 75 TYR A O 1
ATOM 633 N N . ILE A 1 76 ? 14.459 -1.827 -3.211 1.00 92.62 76 ILE A N 1
ATOM 634 C CA . ILE A 1 76 ? 15.659 -1.495 -2.431 1.00 92.62 76 ILE A CA 1
ATOM 635 C C . ILE A 1 76 ? 16.712 -2.599 -2.566 1.00 92.62 76 ILE A C 1
ATOM 637 O O . ILE A 1 76 ? 17.866 -2.298 -2.871 1.00 92.62 76 ILE A O 1
ATOM 641 N N . ASP A 1 77 ? 16.330 -3.857 -2.359 1.00 91.62 77 ASP A N 1
ATOM 642 C CA . ASP A 1 77 ? 17.246 -5.000 -2.335 1.00 91.62 77 ASP A CA 1
ATOM 643 C C . ASP A 1 77 ? 17.895 -5.228 -3.706 1.00 91.62 77 ASP A C 1
ATOM 645 O O . ASP A 1 77 ? 19.105 -5.463 -3.813 1.00 91.62 77 ASP A O 1
ATOM 649 N N . LYS A 1 78 ? 17.109 -5.102 -4.783 1.00 91.88 78 LYS A N 1
ATOM 650 C CA . LYS A 1 78 ? 17.613 -5.202 -6.159 1.00 91.88 78 LYS A CA 1
ATOM 651 C C . LYS A 1 78 ? 18.541 -4.045 -6.509 1.00 91.88 78 LYS A C 1
ATOM 653 O O . LYS A 1 78 ? 19.626 -4.295 -7.030 1.00 91.88 78 LYS A O 1
ATOM 658 N N . SER A 1 79 ? 18.177 -2.822 -6.122 1.00 87.44 79 SER A N 1
ATOM 659 C 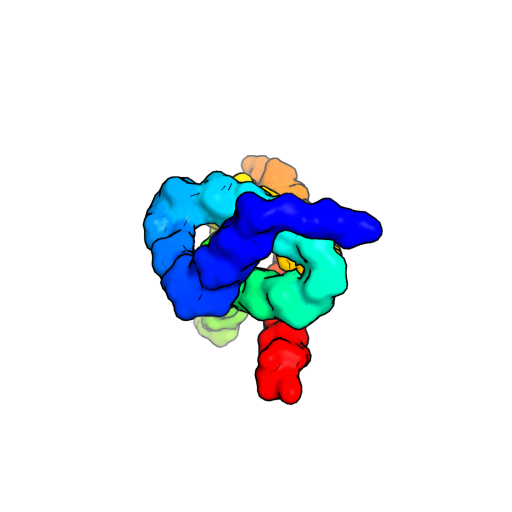CA . SER A 1 79 ? 19.023 -1.639 -6.319 1.00 87.44 79 SER A CA 1
ATOM 660 C C . SER A 1 79 ? 20.369 -1.775 -5.598 1.00 87.44 79 SER A C 1
ATOM 662 O O . SER A 1 79 ? 21.408 -1.492 -6.189 1.00 87.44 79 SER A O 1
ATOM 664 N N . HIS A 1 80 ? 20.382 -2.272 -4.353 1.00 84.75 80 HIS A N 1
ATOM 665 C CA . HIS A 1 80 ? 21.622 -2.544 -3.609 1.00 84.75 80 HIS A CA 1
ATOM 666 C C . HIS A 1 80 ? 22.478 -3.637 -4.256 1.00 84.75 80 HIS A C 1
ATOM 668 O O . HIS A 1 80 ? 23.702 -3.589 -4.176 1.00 84.75 80 HIS A O 1
ATOM 674 N N . SER A 1 81 ? 21.842 -4.600 -4.922 1.00 88.06 81 SER A N 1
ATOM 675 C CA . SER A 1 81 ? 22.522 -5.679 -5.646 1.00 88.06 81 SER A CA 1
ATOM 676 C C . SER A 1 81 ? 23.009 -5.259 -7.042 1.00 88.06 81 SER A C 1
ATOM 678 O O . SER A 1 81 ? 23.542 -6.093 -7.771 1.00 88.06 81 SER A O 1
ATOM 680 N N . GLY A 1 82 ? 22.800 -3.998 -7.446 1.00 82.56 82 GLY A N 1
ATOM 681 C CA . GLY A 1 82 ? 23.130 -3.499 -8.785 1.00 82.56 82 GLY A CA 1
ATOM 682 C C . GLY A 1 82 ? 22.217 -4.031 -9.896 1.00 82.56 82 GLY A C 1
ATOM 683 O O . GLY A 1 82 ? 22.572 -3.952 -11.069 1.00 82.56 82 GLY A O 1
ATOM 684 N N . VAL A 1 83 ? 21.059 -4.591 -9.539 1.00 88.81 83 VAL A N 1
ATOM 685 C CA . VAL A 1 83 ? 20.088 -5.155 -10.481 1.00 88.81 83 VAL A CA 1
ATOM 686 C C . VAL A 1 83 ? 19.012 -4.117 -10.774 1.00 88.81 83 VAL A C 1
ATOM 688 O O . VAL A 1 83 ? 18.362 -3.616 -9.855 1.00 88.81 83 VAL A O 1
ATOM 691 N N . GLU A 1 84 ? 18.792 -3.824 -12.055 1.00 86.00 84 GLU A N 1
ATOM 692 C CA . GLU A 1 84 ? 17.670 -2.989 -12.476 1.00 86.00 84 GLU A CA 1
ATOM 693 C C . GLU A 1 84 ? 16.347 -3.688 -12.135 1.00 86.00 84 GLU A C 1
ATOM 695 O O . GLU A 1 84 ? 16.130 -4.854 -12.477 1.00 86.00 84 GLU A O 1
ATOM 700 N N . TYR A 1 85 ? 15.471 -2.983 -11.421 1.00 90.56 85 TYR A N 1
ATOM 701 C CA . TYR A 1 85 ? 14.174 -3.498 -11.009 1.00 90.56 85 TYR A CA 1
ATOM 702 C C . TYR A 1 85 ? 13.077 -2.475 -11.274 1.00 90.56 85 TYR A C 1
ATOM 704 O O . TYR A 1 85 ? 13.144 -1.324 -10.836 1.00 90.56 85 TYR A O 1
ATOM 712 N N . THR A 1 86 ? 12.039 -2.929 -11.966 1.00 91.75 86 THR A N 1
ATOM 713 C CA . THR A 1 86 ? 10.840 -2.150 -12.248 1.00 91.75 86 THR A CA 1
ATOM 714 C C . THR A 1 86 ? 9.766 -2.514 -11.236 1.00 91.75 86 THR A C 1
ATOM 716 O O . THR A 1 86 ? 9.331 -3.661 -11.173 1.00 91.75 86 THR A O 1
ATOM 719 N N . ILE A 1 87 ? 9.312 -1.520 -10.473 1.00 95.19 87 ILE A N 1
ATOM 720 C CA . ILE A 1 87 ? 8.164 -1.656 -9.569 1.00 95.19 87 ILE A CA 1
ATOM 721 C C . ILE A 1 87 ? 6.949 -2.187 -10.331 1.00 95.19 87 ILE A C 1
ATOM 723 O O . ILE A 1 87 ? 6.564 -1.631 -11.364 1.00 95.19 87 ILE A O 1
ATOM 727 N N . ASN A 1 88 ? 6.294 -3.202 -9.778 1.00 95.50 88 ASN A N 1
ATOM 728 C CA . ASN A 1 88 ? 5.091 -3.793 -10.340 1.00 95.50 88 ASN A CA 1
ATOM 729 C C . ASN A 1 88 ? 3.854 -2.911 -10.094 1.00 95.50 88 ASN A C 1
ATOM 731 O O . ASN A 1 88 ? 3.038 -3.140 -9.198 1.00 95.50 88 ASN A O 1
ATOM 735 N N . ILE A 1 89 ? 3.703 -1.885 -10.932 1.00 95.94 89 ILE A N 1
ATOM 736 C CA . ILE A 1 89 ? 2.607 -0.910 -10.865 1.00 95.94 89 ILE A CA 1
ATOM 737 C C . ILE A 1 89 ? 1.229 -1.576 -10.956 1.00 95.94 89 ILE A C 1
ATOM 739 O O . ILE A 1 89 ? 0.321 -1.192 -10.221 1.00 95.94 89 ILE A O 1
ATOM 743 N N . SER A 1 90 ? 1.080 -2.601 -11.800 1.00 95.00 90 SER A N 1
ATOM 744 C CA . SER A 1 90 ? -0.190 -3.319 -11.959 1.00 95.00 90 SER A CA 1
ATOM 745 C C . SER A 1 90 ? -0.580 -4.077 -10.685 1.00 95.00 90 SER A C 1
ATOM 747 O O . SER A 1 90 ? -1.738 -4.038 -10.264 1.00 95.00 90 SER A O 1
ATOM 749 N N . ALA A 1 91 ? 0.384 -4.721 -10.016 1.00 96.19 91 ALA A N 1
ATOM 750 C CA . ALA A 1 91 ? 0.137 -5.393 -8.743 1.00 96.19 91 ALA A CA 1
ATOM 751 C C . ALA A 1 91 ? -0.245 -4.401 -7.634 1.00 96.19 91 ALA A C 1
ATOM 753 O O . ALA A 1 91 ? -1.185 -4.667 -6.878 1.00 96.19 91 ALA A O 1
ATOM 754 N N . LEU A 1 92 ? 0.422 -3.243 -7.562 1.00 97.56 92 LEU A N 1
ATOM 755 C CA . LEU A 1 92 ? 0.075 -2.177 -6.617 1.00 97.56 92 LEU A CA 1
ATOM 756 C C . LEU A 1 92 ? -1.334 -1.629 -6.878 1.00 97.56 92 LEU A C 1
ATOM 758 O O . LEU A 1 92 ? -2.148 -1.549 -5.957 1.00 97.56 92 LEU A O 1
ATOM 762 N N . GLU A 1 93 ? -1.664 -1.318 -8.134 1.00 96.75 93 GLU A N 1
ATOM 763 C CA . GLU A 1 93 ? -2.994 -0.839 -8.517 1.00 96.75 93 GLU A CA 1
ATOM 764 C C . GLU A 1 93 ? -4.083 -1.853 -8.145 1.00 96.75 93 GLU A C 1
ATOM 766 O O . GLU A 1 93 ? -5.098 -1.497 -7.531 1.00 96.75 93 GLU A O 1
ATOM 771 N N . LYS A 1 94 ? -3.867 -3.132 -8.473 1.00 96.56 94 LYS A N 1
ATOM 772 C CA . LYS A 1 94 ? -4.795 -4.218 -8.150 1.00 96.56 94 LYS A CA 1
ATOM 773 C C . LYS A 1 94 ? -4.967 -4.379 -6.642 1.00 96.56 94 LYS A C 1
ATOM 775 O O . LYS A 1 94 ? -6.097 -4.521 -6.175 1.00 96.56 94 LYS A O 1
ATOM 780 N N . THR A 1 95 ? -3.874 -4.329 -5.883 1.00 97.25 95 THR A N 1
ATOM 781 C CA . THR A 1 95 ? -3.893 -4.417 -4.416 1.00 97.25 95 THR A CA 1
ATOM 782 C C . THR A 1 95 ? -4.747 -3.303 -3.822 1.00 97.25 95 THR A C 1
ATOM 784 O O . THR A 1 95 ? -5.634 -3.568 -3.012 1.00 97.25 95 THR A O 1
ATOM 787 N N . ILE A 1 96 ? -4.538 -2.059 -4.256 1.00 97.00 96 ILE A N 1
ATOM 788 C CA . ILE A 1 96 ? -5.251 -0.906 -3.699 1.00 97.00 96 ILE A CA 1
ATOM 789 C C . ILE A 1 96 ? -6.727 -0.914 -4.114 1.00 97.00 96 ILE A C 1
ATOM 791 O O . ILE A 1 96 ? -7.613 -0.762 -3.271 1.00 97.00 96 ILE A O 1
ATOM 795 N N . SER A 1 97 ? -7.015 -1.140 -5.397 1.00 95.38 97 SER A N 1
ATOM 796 C CA . SER A 1 97 ? -8.393 -1.158 -5.907 1.00 95.38 97 SER A CA 1
ATOM 797 C C . SER A 1 97 ? -9.239 -2.271 -5.282 1.00 95.38 97 SER A C 1
ATOM 799 O O . SER A 1 97 ? -10.380 -2.012 -4.895 1.00 95.38 97 SER A O 1
ATOM 801 N N . SER A 1 98 ? -8.671 -3.468 -5.092 1.00 92.62 98 SER A N 1
ATOM 802 C CA . SER A 1 98 ? -9.368 -4.615 -4.485 1.00 92.62 98 SER A CA 1
ATOM 803 C C . SER A 1 98 ? -9.682 -4.413 -2.999 1.00 92.62 98 SER A C 1
ATOM 805 O O . SER A 1 98 ? -10.590 -5.047 -2.470 1.00 92.62 98 SER A O 1
ATOM 807 N N . ASN A 1 99 ? -8.960 -3.515 -2.323 1.00 92.69 99 ASN A N 1
ATOM 808 C CA . ASN A 1 99 ? -9.049 -3.307 -0.877 1.00 92.69 99 ASN A CA 1
ATOM 809 C C . ASN A 1 99 ? -9.521 -1.891 -0.493 1.00 92.69 99 ASN A C 1
ATOM 811 O O . ASN A 1 99 ? -9.409 -1.477 0.662 1.00 92.69 99 ASN A O 1
ATOM 815 N N . LYS A 1 100 ? -10.102 -1.135 -1.435 1.00 89.31 100 LYS A N 1
ATOM 816 C CA . LYS A 1 100 ? -10.501 0.271 -1.233 1.00 89.31 100 LYS A CA 1
ATOM 817 C C . LYS A 1 100 ? -11.432 0.494 -0.035 1.00 89.31 100 LYS A C 1
ATOM 819 O O . LYS A 1 100 ? -11.381 1.547 0.594 1.00 89.31 100 LYS A O 1
ATOM 824 N N . ALA A 1 101 ? -12.290 -0.477 0.281 1.00 84.06 101 ALA A N 1
ATOM 825 C CA . ALA A 1 101 ? -13.211 -0.382 1.412 1.00 84.06 101 ALA A CA 1
ATOM 826 C C . ALA A 1 101 ? -12.483 -0.408 2.762 1.00 84.06 101 ALA A C 1
ATOM 828 O O . ALA A 1 101 ? -12.801 0.401 3.631 1.00 84.06 101 ALA A O 1
ATOM 829 N N . ILE A 1 102 ? -11.496 -1.297 2.923 1.00 84.88 102 ILE A N 1
ATOM 830 C CA . ILE A 1 102 ? -10.763 -1.432 4.185 1.00 84.88 102 ILE A CA 1
ATOM 831 C C . ILE A 1 102 ? -9.743 -0.306 4.380 1.00 84.88 102 ILE A C 1
ATOM 833 O O . ILE A 1 102 ? -9.540 0.137 5.505 1.00 84.88 102 ILE A O 1
ATOM 837 N N . ILE A 1 103 ? -9.181 0.235 3.291 1.00 89.31 103 ILE A N 1
ATOM 838 C CA . ILE A 1 103 ? -8.228 1.362 3.316 1.00 89.31 103 ILE A CA 1
ATOM 839 C C . ILE A 1 103 ? -8.800 2.598 4.025 1.00 89.31 103 ILE A C 1
ATOM 841 O O . ILE A 1 103 ? -8.055 3.300 4.703 1.00 89.31 103 ILE A O 1
ATOM 845 N N . LYS A 1 104 ? -10.118 2.823 3.967 1.00 86.88 104 LYS A N 1
ATOM 846 C CA . LYS A 1 104 ? -10.797 3.926 4.676 1.00 86.88 104 LYS A CA 1
ATOM 847 C C . LYS A 1 104 ? -10.668 3.881 6.202 1.00 86.88 104 LYS A C 1
ATOM 849 O O . LYS A 1 104 ? -11.020 4.841 6.878 1.00 86.88 104 LYS A O 1
ATOM 854 N N . PHE A 1 105 ? -10.237 2.750 6.753 1.00 84.12 105 PHE A N 1
ATOM 855 C CA . PHE A 1 105 ? -10.008 2.579 8.186 1.00 84.12 105 PHE A CA 1
ATOM 856 C C . PHE A 1 105 ? -8.532 2.699 8.575 1.00 84.12 105 PHE A C 1
ATOM 858 O O . PHE A 1 105 ? -8.195 2.553 9.750 1.00 84.12 105 PHE A O 1
ATOM 865 N N . SER A 1 106 ? -7.646 2.955 7.608 1.00 88.56 106 SER A N 1
ATOM 866 C CA . SER A 1 106 ? -6.264 3.331 7.897 1.00 88.56 106 SER A CA 1
ATOM 867 C C . SER A 1 106 ? -6.201 4.724 8.535 1.00 88.56 106 SER A C 1
ATOM 869 O O . SER A 1 106 ? -7.195 5.450 8.604 1.00 88.56 106 SER A O 1
ATOM 871 N N . SER A 1 107 ? -5.031 5.108 9.053 1.00 89.88 107 SER A N 1
ATOM 872 C CA . SER A 1 107 ? -4.856 6.487 9.514 1.00 89.88 107 SER A CA 1
ATOM 873 C C . SER A 1 107 ? -5.013 7.442 8.325 1.00 89.88 107 SER A C 1
ATOM 875 O O . SER A 1 107 ? -4.618 7.110 7.209 1.00 89.88 107 SER A O 1
ATOM 877 N N . GLY A 1 108 ? -5.548 8.646 8.550 1.00 89.94 108 GLY A N 1
ATOM 878 C CA . GLY A 1 108 ? -5.808 9.587 7.449 1.00 89.94 108 GLY A CA 1
ATOM 879 C C . GLY A 1 108 ? -4.560 9.935 6.623 1.00 89.94 108 GLY A C 1
ATOM 880 O O . GLY A 1 108 ? -4.663 10.196 5.425 1.00 89.94 108 GLY A O 1
ATOM 881 N N . LEU A 1 109 ? -3.369 9.887 7.236 1.00 94.06 109 LEU A N 1
ATOM 882 C CA . LEU A 1 109 ? -2.098 10.047 6.526 1.00 94.06 109 LEU A CA 1
ATOM 883 C C . LEU A 1 109 ? -1.793 8.845 5.625 1.00 94.06 109 LEU A C 1
ATOM 885 O O . LEU A 1 109 ? -1.506 9.043 4.446 1.00 94.06 109 LEU A O 1
ATOM 889 N N . ILE A 1 110 ? -1.900 7.616 6.144 1.00 95.56 110 ILE A N 1
ATOM 890 C CA . ILE A 1 110 ? -1.670 6.390 5.364 1.00 95.56 110 ILE A CA 1
ATOM 891 C C . ILE A 1 110 ? -2.679 6.296 4.212 1.00 95.56 110 ILE A C 1
ATOM 893 O O . ILE A 1 110 ? -2.280 6.063 3.072 1.00 95.56 110 ILE A O 1
ATOM 897 N N . GLU A 1 111 ? -3.964 6.554 4.474 1.00 96.06 111 GLU A N 1
ATOM 898 C CA . GLU A 1 111 ? -5.019 6.565 3.454 1.00 96.06 111 GLU A CA 1
ATOM 899 C C . GLU A 1 111 ? -4.683 7.530 2.311 1.00 96.06 111 GLU A C 1
ATOM 901 O O . GLU A 1 111 ? -4.744 7.165 1.135 1.00 96.06 111 GLU A O 1
ATOM 906 N N . SER A 1 112 ? -4.308 8.766 2.651 1.00 97.56 112 SER A N 1
ATOM 907 C CA . SER A 1 112 ? -3.974 9.808 1.676 1.00 97.56 112 SER A CA 1
ATOM 908 C C . SER A 1 112 ? -2.794 9.406 0.785 1.00 97.56 112 SER A C 1
ATOM 910 O O . SER A 1 112 ? -2.854 9.546 -0.442 1.00 97.56 112 SER A O 1
ATOM 912 N N . ARG A 1 113 ? -1.744 8.831 1.384 1.00 98.19 113 ARG A N 1
ATOM 913 C CA . ARG A 1 113 ? -0.566 8.325 0.665 1.00 98.19 113 ARG A CA 1
ATOM 914 C C . ARG A 1 113 ? -0.922 7.163 -0.262 1.00 98.19 113 ARG A C 1
ATOM 916 O O . ARG A 1 113 ? -0.576 7.189 -1.440 1.00 98.19 113 ARG A O 1
ATOM 923 N N . ILE A 1 114 ? -1.698 6.189 0.220 1.00 98.12 114 ILE A N 1
ATOM 924 C CA . ILE A 1 114 ? -2.160 5.049 -0.591 1.00 98.12 114 ILE A CA 1
ATOM 925 C C . ILE A 1 114 ? -3.017 5.519 -1.775 1.00 98.12 114 ILE A C 1
ATOM 927 O O . ILE A 1 114 ? -2.841 5.042 -2.895 1.00 98.12 114 ILE A O 1
ATOM 931 N N . ASN A 1 115 ? -3.916 6.481 -1.566 1.00 97.56 115 ASN A N 1
ATOM 932 C CA . ASN A 1 115 ? -4.737 7.036 -2.644 1.00 97.56 115 ASN A CA 1
ATOM 933 C C . ASN A 1 115 ? -3.899 7.819 -3.670 1.00 97.56 115 ASN A C 1
ATOM 935 O O . ASN A 1 115 ? -4.169 7.747 -4.872 1.00 97.56 115 ASN A O 1
ATOM 939 N N . THR A 1 116 ? -2.862 8.526 -3.214 1.00 98.12 116 THR A N 1
ATOM 940 C CA . THR A 1 116 ? -1.905 9.213 -4.094 1.00 98.12 116 THR A CA 1
ATOM 941 C C . THR A 1 116 ? -1.124 8.204 -4.933 1.00 98.12 116 THR A C 1
ATOM 943 O O . THR A 1 116 ? -1.064 8.345 -6.156 1.00 98.12 116 THR A O 1
ATOM 946 N N . LEU A 1 117 ? -0.605 7.142 -4.307 1.00 98.25 117 LEU A N 1
ATOM 947 C CA . LEU A 1 117 ? 0.059 6.035 -4.993 1.00 98.25 117 LEU A CA 1
ATOM 948 C C . LEU A 1 117 ? -0.861 5.398 -6.042 1.00 98.25 117 LEU A C 1
ATOM 950 O O . LEU A 1 117 ? -0.461 5.253 -7.193 1.00 98.25 117 LEU A O 1
ATOM 954 N N . TYR A 1 118 ? -2.113 5.102 -5.686 1.00 97.88 118 TYR A N 1
ATOM 955 C CA . TYR A 1 118 ? -3.101 4.554 -6.618 1.00 97.88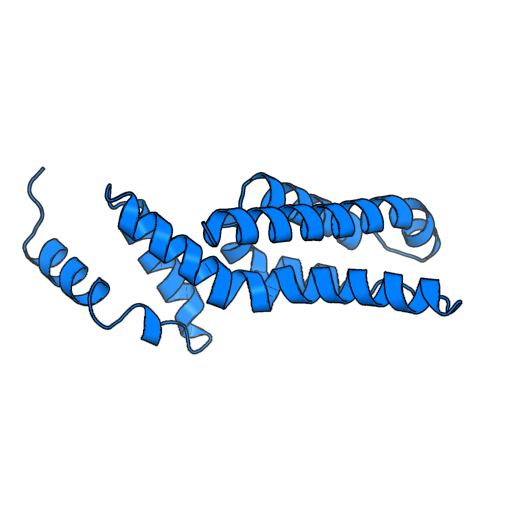 118 TYR A CA 1
ATOM 956 C C . TYR A 1 118 ? -3.319 5.455 -7.835 1.00 97.88 118 TYR A C 1
ATOM 958 O O . TYR A 1 118 ? -3.329 4.975 -8.969 1.00 97.88 118 TYR A O 1
ATOM 966 N N . SER A 1 119 ? -3.454 6.766 -7.617 1.00 96.81 119 SER A N 1
ATOM 967 C CA . SER A 1 119 ? -3.600 7.723 -8.713 1.00 96.81 119 SER A CA 1
ATOM 968 C C . SER A 1 119 ? -2.366 7.762 -9.614 1.00 96.81 119 SER A C 1
ATOM 970 O O . SER A 1 119 ? -2.513 7.900 -10.826 1.00 96.81 119 SER A O 1
ATOM 972 N N . LEU A 1 120 ? -1.158 7.651 -9.054 1.00 96.88 120 LEU A N 1
ATOM 973 C CA . LEU A 1 120 ? 0.068 7.581 -9.849 1.00 96.88 120 LEU A CA 1
ATOM 974 C C . LEU A 1 120 ? 0.080 6.310 -10.699 1.00 96.88 120 LEU A C 1
ATOM 976 O O . LEU A 1 120 ? 0.249 6.415 -11.911 1.00 96.88 120 LEU A O 1
ATOM 980 N N . CYS A 1 121 ? -0.175 5.151 -10.086 1.00 95.56 121 CYS A N 1
ATOM 981 C CA . CYS A 1 121 ? -0.196 3.855 -10.760 1.00 95.56 121 CYS A CA 1
ATOM 982 C C . CYS A 1 121 ? -1.189 3.821 -11.927 1.00 95.56 121 CYS A C 1
ATOM 984 O O . CYS A 1 121 ? -0.820 3.450 -13.035 1.00 95.56 121 CYS A O 1
ATOM 986 N N . LYS A 1 122 ? -2.417 4.299 -11.701 1.00 94.56 122 LYS A N 1
ATOM 987 C CA . LYS A 1 122 ? -3.501 4.282 -12.692 1.00 94.56 122 LYS A CA 1
ATOM 988 C C . LYS A 1 122 ? -3.236 5.154 -13.928 1.00 94.56 122 LYS A C 1
ATOM 990 O O . LYS A 1 122 ? -3.884 4.979 -14.950 1.00 94.56 122 LYS A O 1
ATOM 995 N N . THR A 1 123 ? -2.343 6.137 -13.824 1.00 93.19 123 THR A N 1
ATOM 996 C CA . THR A 1 123 ? -2.048 7.070 -14.928 1.00 93.19 123 THR A CA 1
ATOM 997 C C . THR A 1 123 ? -0.823 6.663 -15.742 1.00 93.19 123 THR A C 1
ATOM 999 O O . THR A 1 123 ? -0.335 7.471 -16.524 1.00 93.19 123 THR A O 1
ATOM 1002 N N . ILE A 1 124 ? -0.237 5.491 -15.493 1.00 92.12 124 ILE A N 1
ATOM 1003 C CA . ILE A 1 124 ? 0.936 5.017 -16.229 1.00 92.12 124 ILE A CA 1
ATOM 1004 C C . ILE A 1 124 ? 0.455 4.153 -17.387 1.00 92.12 124 ILE A C 1
ATOM 1006 O O . ILE A 1 124 ? 0.068 3.007 -17.185 1.00 92.12 124 ILE A O 1
ATOM 1010 N N . ASP A 1 125 ? 0.513 4.721 -18.588 1.00 87.31 125 ASP A N 1
ATOM 1011 C CA . ASP A 1 125 ? 0.108 4.039 -19.821 1.00 87.31 125 ASP A CA 1
ATOM 1012 C C . ASP A 1 125 ? 1.303 3.398 -20.553 1.00 87.31 125 ASP A C 1
ATOM 1014 O O . ASP A 1 125 ? 1.132 2.455 -21.323 1.00 87.31 125 ASP A O 1
ATOM 1018 N N . ASP A 1 126 ? 2.527 3.889 -20.306 1.00 88.94 126 ASP A N 1
ATOM 1019 C CA . ASP A 1 126 ? 3.752 3.414 -20.952 1.00 88.94 126 ASP A CA 1
ATOM 1020 C C . ASP A 1 126 ? 5.030 3.621 -20.103 1.00 88.94 126 ASP A C 1
ATOM 1022 O O . ASP A 1 126 ? 5.017 4.187 -19.003 1.00 88.94 126 ASP A O 1
ATOM 1026 N N . ASN A 1 127 ? 6.171 3.172 -20.644 1.00 85.38 127 ASN A N 1
ATOM 1027 C CA . ASN A 1 127 ? 7.487 3.272 -20.002 1.00 85.38 127 ASN A CA 1
ATOM 1028 C C . ASN A 1 127 ? 8.004 4.717 -19.852 1.00 85.38 127 ASN A C 1
ATOM 1030 O O . ASN A 1 127 ? 8.743 5.015 -18.912 1.00 85.38 127 ASN A O 1
ATOM 1034 N N . SER A 1 128 ? 7.654 5.626 -20.766 1.00 88.44 128 SER A N 1
ATOM 1035 C CA . SER A 1 128 ? 8.059 7.038 -20.684 1.00 88.44 128 SER A CA 1
ATOM 1036 C C . SER A 1 128 ? 7.398 7.703 -19.482 1.00 88.44 128 SER A C 1
ATOM 1038 O O . SER A 1 128 ? 8.043 8.394 -18.687 1.00 88.44 128 SER A O 1
ATOM 1040 N N . ASP A 1 129 ? 6.109 7.440 -19.308 1.00 88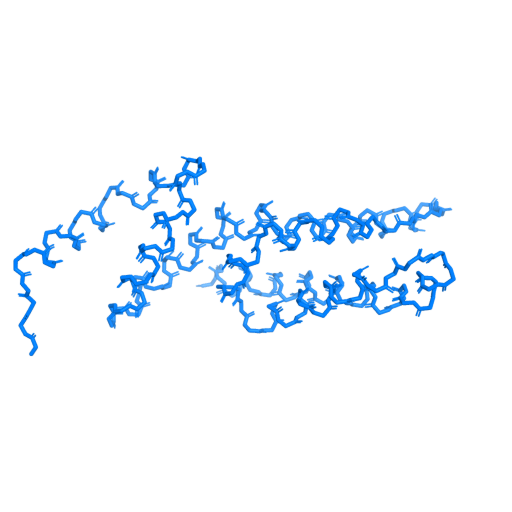.56 129 ASP A N 1
ATOM 1041 C CA . ASP A 1 129 ? 5.320 7.941 -18.198 1.00 88.56 129 ASP A CA 1
ATOM 1042 C C . ASP A 1 129 ? 5.708 7.314 -16.865 1.00 88.56 129 ASP A C 1
ATOM 1044 O O . ASP A 1 129 ? 5.804 8.030 -15.860 1.00 88.56 129 ASP A O 1
ATOM 1048 N N . TYR A 1 130 ? 6.028 6.018 -16.870 1.00 91.19 130 TYR A N 1
ATOM 1049 C CA . TYR A 1 130 ? 6.641 5.351 -15.728 1.00 91.19 130 TYR A CA 1
ATOM 1050 C C . TYR A 1 130 ? 7.901 6.090 -15.266 1.00 91.19 130 TYR A C 1
ATOM 1052 O O . TYR A 1 130 ? 7.970 6.522 -14.116 1.00 91.19 130 TYR A O 1
ATOM 1060 N N . ASN A 1 131 ? 8.860 6.331 -16.164 1.00 90.31 131 ASN A N 1
ATOM 1061 C CA . ASN A 1 131 ? 10.133 6.968 -15.819 1.00 90.31 131 ASN A CA 1
ATOM 1062 C C . ASN A 1 131 ? 9.953 8.375 -15.225 1.00 90.31 131 ASN A C 1
ATOM 1064 O O . ASN A 1 131 ? 10.628 8.737 -14.259 1.00 90.31 131 ASN A O 1
ATOM 1068 N N . LYS A 1 132 ? 8.993 9.160 -15.734 1.00 92.06 132 LYS A N 1
ATOM 1069 C CA . LYS A 1 132 ? 8.667 10.491 -15.183 1.00 92.06 132 LYS A CA 1
ATOM 1070 C C . LYS A 1 132 ? 8.067 10.419 -13.775 1.00 92.06 132 LYS A C 1
ATOM 1072 O O . LYS A 1 132 ? 8.282 11.322 -12.963 1.00 92.06 132 LYS A O 1
ATOM 1077 N N . LYS A 1 133 ? 7.271 9.384 -13.492 1.00 94.19 133 LYS A N 1
ATOM 1078 C CA . LYS A 1 133 ? 6.513 9.228 -12.237 1.00 94.19 133 LYS A CA 1
ATOM 1079 C C . LYS A 1 133 ? 7.253 8.384 -11.195 1.00 94.19 133 LYS A C 1
ATOM 1081 O O . LYS A 1 133 ? 6.940 8.501 -10.012 1.00 94.19 133 LYS A O 1
ATOM 1086 N N . MET A 1 134 ? 8.273 7.626 -11.593 1.00 93.94 134 MET A N 1
ATOM 1087 C CA . MET A 1 134 ? 9.034 6.685 -10.763 1.00 93.94 134 MET A CA 1
ATOM 1088 C C . MET A 1 134 ? 9.499 7.291 -9.436 1.00 93.94 134 MET A C 1
ATOM 1090 O O . MET A 1 134 ? 9.232 6.748 -8.368 1.00 93.94 134 MET A O 1
ATOM 1094 N N . LYS A 1 135 ? 10.108 8.483 -9.474 1.00 94.31 135 LYS A N 1
ATOM 1095 C CA . LYS A 1 135 ? 10.567 9.171 -8.256 1.00 94.31 135 LYS A CA 1
ATOM 1096 C C . LYS A 1 135 ? 9.425 9.461 -7.273 1.00 94.31 135 LYS A C 1
ATOM 1098 O O . LYS A 1 135 ? 9.625 9.375 -6.066 1.00 94.31 135 LYS A O 1
ATOM 1103 N N . LYS A 1 136 ? 8.235 9.803 -7.779 1.00 96.75 136 LYS A N 1
ATOM 1104 C CA . LYS A 1 136 ? 7.046 10.047 -6.946 1.00 96.75 136 LYS A CA 1
ATOM 1105 C C . LYS A 1 136 ? 6.476 8.742 -6.399 1.00 96.75 136 LYS A C 1
ATOM 1107 O O . LYS A 1 136 ? 6.123 8.700 -5.231 1.00 96.75 136 LYS A O 1
ATOM 1112 N N . ILE A 1 137 ? 6.439 7.682 -7.207 1.00 97.12 137 ILE A N 1
ATOM 1113 C CA . ILE A 1 137 ? 6.004 6.349 -6.763 1.00 97.12 137 ILE A CA 1
ATOM 1114 C C . ILE A 1 137 ? 6.882 5.868 -5.606 1.00 97.12 137 ILE A C 1
ATOM 1116 O O . ILE A 1 137 ? 6.363 5.513 -4.554 1.00 97.12 137 ILE A O 1
ATOM 1120 N N . LEU A 1 138 ? 8.206 5.937 -5.766 1.00 97.00 138 LEU A N 1
ATOM 1121 C CA . LEU A 1 138 ? 9.166 5.570 -4.723 1.00 97.00 138 LEU A CA 1
ATOM 1122 C C . LEU A 1 138 ? 9.000 6.399 -3.450 1.00 97.00 138 LEU A C 1
ATOM 1124 O O . LEU A 1 138 ? 9.088 5.864 -2.348 1.00 97.00 138 LEU A O 1
ATOM 1128 N N . PHE A 1 139 ? 8.750 7.701 -3.599 1.00 97.69 139 PHE A N 1
ATOM 1129 C CA . PHE A 1 139 ? 8.480 8.574 -2.464 1.00 97.69 139 PHE A CA 1
ATOM 1130 C C . PHE A 1 139 ? 7.229 8.131 -1.694 1.00 97.69 139 PHE A C 1
ATOM 1132 O O . PHE A 1 139 ? 7.299 7.964 -0.480 1.00 97.69 139 PHE A O 1
ATOM 1139 N N . GLU A 1 140 ? 6.115 7.882 -2.387 1.00 98.31 140 GLU A N 1
ATOM 1140 C CA . GLU A 1 140 ? 4.875 7.438 -1.741 1.00 98.31 140 GLU A CA 1
ATOM 1141 C C . GLU A 1 140 ? 5.032 6.054 -1.091 1.00 98.31 140 GLU A C 1
ATOM 1143 O O . GLU A 1 140 ? 4.608 5.870 0.047 1.00 98.31 140 GLU A O 1
ATOM 1148 N N . LEU A 1 141 ? 5.708 5.106 -1.751 1.00 97.94 141 LEU A N 1
ATOM 1149 C CA . LEU A 1 141 ? 6.019 3.787 -1.184 1.00 97.94 141 LEU A CA 1
ATOM 1150 C C . LEU A 1 141 ? 6.809 3.890 0.127 1.00 97.94 141 LEU A C 1
ATOM 1152 O O . LEU A 1 141 ? 6.420 3.304 1.140 1.00 97.94 141 LEU A O 1
ATOM 1156 N N . LYS A 1 142 ? 7.881 4.688 0.124 1.00 97.75 142 LYS A N 1
ATOM 1157 C CA . LYS A 1 142 ? 8.693 4.947 1.315 1.00 97.75 142 LYS A CA 1
ATOM 1158 C C . LYS A 1 142 ? 7.8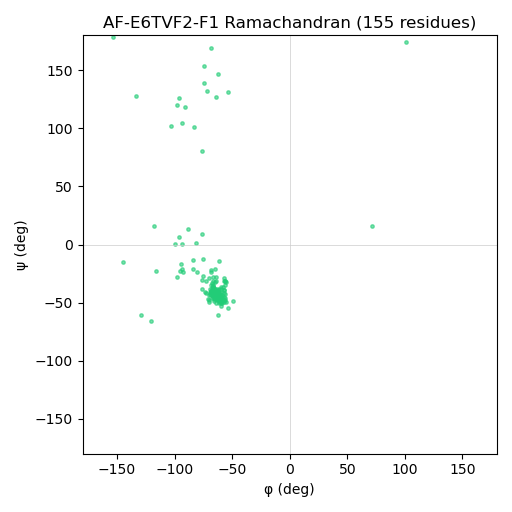65 5.590 2.429 1.00 97.75 142 LYS A C 1
ATOM 1160 O O . LYS A 1 142 ? 7.908 5.128 3.565 1.00 97.75 142 LYS A O 1
ATOM 1165 N N . SER A 1 143 ? 7.090 6.628 2.109 1.00 97.62 143 SER A N 1
ATOM 1166 C CA . SER A 1 143 ? 6.244 7.312 3.091 1.00 97.62 143 SER A CA 1
ATOM 1167 C C . SER A 1 143 ? 5.192 6.384 3.701 1.00 97.62 143 SER A C 1
ATOM 1169 O O . SER A 1 143 ? 4.946 6.458 4.901 1.00 97.62 143 SER A O 1
ATOM 1171 N N . ILE A 1 144 ? 4.600 5.478 2.916 1.00 97.69 144 ILE A N 1
ATOM 1172 C CA . ILE A 1 144 ? 3.667 4.472 3.443 1.00 97.69 144 ILE A CA 1
ATOM 1173 C C . ILE A 1 144 ? 4.386 3.544 4.429 1.00 97.69 144 ILE A C 1
ATOM 1175 O O . ILE A 1 144 ? 3.871 3.323 5.523 1.00 97.69 144 ILE A O 1
ATOM 1179 N N . GLN A 1 145 ? 5.577 3.036 4.092 1.00 96.50 145 GLN A N 1
ATOM 1180 C CA . GLN A 1 145 ? 6.353 2.188 5.004 1.00 96.50 145 GLN A CA 1
ATOM 1181 C C . GLN A 1 145 ? 6.669 2.907 6.326 1.00 96.50 145 GLN A C 1
ATOM 1183 O O . GLN A 1 145 ? 6.515 2.319 7.400 1.00 96.50 145 GLN A O 1
ATOM 1188 N N . GLU A 1 146 ? 7.098 4.169 6.262 1.00 94.94 146 GLU A N 1
ATOM 1189 C CA . GLU A 1 146 ? 7.439 4.976 7.439 1.00 94.94 146 GLU A CA 1
ATOM 1190 C C . GLU A 1 146 ? 6.220 5.205 8.345 1.00 94.94 146 GLU A C 1
ATOM 1192 O O . GLU A 1 146 ? 6.297 4.964 9.552 1.00 94.94 146 GLU A O 1
ATOM 1197 N N . GLU A 1 147 ? 5.077 5.592 7.772 1.00 95.06 147 GLU A N 1
ATOM 1198 C CA . GLU A 1 147 ? 3.842 5.834 8.527 1.00 95.06 147 GLU A CA 1
ATOM 1199 C C . GLU A 1 147 ? 3.252 4.545 9.116 1.00 95.06 147 GLU A C 1
ATOM 1201 O O . GLU A 1 147 ? 2.822 4.533 10.270 1.00 95.06 147 GLU A O 1
ATOM 1206 N N . VAL A 1 148 ? 3.283 3.433 8.373 1.00 92.75 148 VAL A N 1
ATOM 1207 C CA . VAL A 1 148 ? 2.861 2.119 8.887 1.00 92.75 148 VAL A CA 1
ATOM 1208 C C . VAL A 1 148 ? 3.766 1.683 10.044 1.00 92.75 148 VAL A C 1
ATOM 1210 O O . VAL A 1 148 ? 3.280 1.247 11.086 1.00 92.75 148 VAL A O 1
ATOM 1213 N N . THR A 1 149 ? 5.083 1.857 9.910 1.00 90.81 149 THR A N 1
ATOM 1214 C CA . THR A 1 149 ? 6.042 1.540 10.981 1.00 90.81 149 THR A CA 1
ATOM 1215 C C . THR A 1 149 ? 5.788 2.388 12.225 1.00 90.81 149 THR A C 1
ATOM 1217 O O . THR A 1 149 ? 5.829 1.879 13.346 1.00 90.81 149 THR A O 1
ATOM 1220 N N . LYS A 1 150 ? 5.513 3.683 12.042 1.00 89.62 150 LYS A N 1
ATOM 1221 C CA . LYS A 1 150 ? 5.172 4.599 13.132 1.00 89.62 150 LYS A CA 1
ATOM 1222 C C . LYS A 1 150 ? 3.884 4.171 13.838 1.00 89.62 150 LYS A C 1
ATOM 1224 O O . LYS A 1 150 ? 3.889 4.061 15.060 1.00 89.62 150 LYS A O 1
ATOM 1229 N N . GLN A 1 151 ? 2.835 3.845 13.080 1.00 86.50 151 GLN A N 1
ATOM 1230 C CA . GLN A 1 151 ? 1.571 3.343 13.621 1.00 86.50 151 GLN A CA 1
ATOM 1231 C C . GLN A 1 151 ? 1.784 2.088 14.479 1.00 86.50 151 GLN A C 1
ATOM 1233 O O . GLN A 1 151 ? 1.262 2.012 15.586 1.00 86.50 151 GLN A O 1
ATOM 1238 N N . PHE A 1 152 ? 2.577 1.116 14.019 1.00 83.38 152 PHE A N 1
ATOM 1239 C CA . PHE A 1 152 ? 2.836 -0.090 14.812 1.00 83.38 152 PHE A CA 1
ATOM 1240 C C . PHE A 1 152 ? 3.633 0.179 16.087 1.00 83.38 152 PHE A C 1
ATOM 1242 O O . PHE A 1 152 ? 3.343 -0.435 17.111 1.00 83.38 152 PHE A O 1
ATOM 1249 N N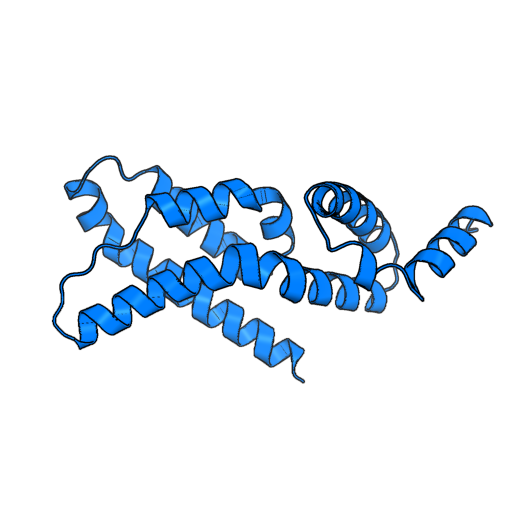 . LYS A 1 153 ? 4.587 1.116 16.059 1.00 81.31 153 LYS A N 1
ATOM 1250 C CA . LYS A 1 153 ? 5.303 1.536 17.272 1.00 81.31 153 LYS A CA 1
ATOM 1251 C C . LYS A 1 153 ? 4.350 2.152 18.294 1.00 81.31 153 LYS A C 1
ATOM 1253 O O . LYS A 1 153 ? 4.399 1.774 19.458 1.00 81.31 153 LYS A O 1
ATOM 1258 N N . GLU A 1 154 ? 3.456 3.036 17.857 1.00 79.25 154 GLU A N 1
ATOM 1259 C CA . GLU A 1 154 ? 2.446 3.666 18.721 1.00 79.25 154 GLU A CA 1
ATOM 1260 C C . GLU A 1 154 ? 1.444 2.660 19.310 1.00 79.25 154 GLU A C 1
ATOM 1262 O O . GLU A 1 154 ? 0.923 2.893 20.393 1.00 79.25 154 GLU A O 1
ATOM 1267 N N . LEU A 1 155 ? 1.186 1.544 18.621 1.00 69.12 155 LEU A N 1
ATOM 1268 C CA . LEU A 1 155 ? 0.309 0.467 19.096 1.00 69.12 155 LEU A CA 1
ATOM 1269 C C . LEU A 1 155 ? 1.007 -0.538 20.030 1.00 69.12 155 LEU A C 1
ATOM 1271 O O . LEU A 1 155 ? 0.329 -1.358 20.643 1.00 69.12 155 LEU A O 1
ATOM 1275 N N . SER A 1 156 ? 2.341 -0.517 20.098 1.00 57.81 156 SER A N 1
ATOM 1276 C CA . SER A 1 156 ? 3.153 -1.412 20.942 1.00 57.81 156 SER A CA 1
ATOM 1277 C C . SER A 1 156 ? 3.509 -0.830 22.319 1.00 57.81 156 SER A C 1
ATOM 1279 O O . SER A 1 156 ? 4.203 -1.489 23.092 1.00 57.81 156 SER A O 1
ATOM 1281 N N . VAL A 1 157 ? 3.050 0.394 22.600 1.00 43.53 157 VAL A N 1
ATOM 1282 C CA . VAL A 1 157 ? 3.223 1.146 23.857 1.00 43.53 157 VAL A CA 1
ATOM 1283 C C . VAL A 1 157 ? 1.893 1.201 24.595 1.00 43.53 157 VAL A C 1
ATOM 1285 O O . VAL A 1 157 ? 1.916 1.034 25.833 1.00 43.53 157 VAL A O 1
#

Radius of gyration: 18.84 Å; Cα contacts (8 Å, |Δi|>4): 96; chains: 1; bounding box: 56×27×48 Å

Nearest PDB structures (foldseek):
  5l7i-assembly2_B  TM=2.444E-01  e=3.842E+00  Homo sapiens